Protein AF-A0AAP0KBB4-F1 (afdb_monomer)

Mean predicted aligned error: 8.84 Å

Radius of gyration: 19.15 Å; Cα contacts (8 Å, |Δi|>4): 94; chains: 1; bounding box: 36×29×58 Å

Organism: NCBI:txid152367

Foldseek 3Di:
DEAEDQPPCPVVRCLVVVCVVCPPHPDDYDHDQDQDPPPDDDPVRNVVVSNVDTPPWDKDKDWDFDPDPDDDRDPDIDIDMDTDD

Secondary structure (DSSP, 8-state):
-EEE--SSS-S---HHHHHHHHTTSS---EEE------SS--HHHHHHHHTT------EEEEEEE----SS-----EEEEEEE--

Structure (mmCIF, N/CA/C/O backbone):
data_AF-A0AAP0KBB4-F1
#
_entry.id   AF-A0AAP0KBB4-F1
#
loop_
_atom_site.group_PDB
_atom_site.id
_atom_site.type_symbol
_atom_site.label_atom_id
_atom_site.label_alt_id
_atom_site.label_comp_id
_atom_site.label_asym_id
_atom_site.label_entity_id
_atom_site.label_seq_id
_atom_site.pdbx_PDB_ins_code
_atom_site.Cartn_x
_atom_site.Cartn_y
_atom_site.Cartn_z
_atom_site.occupancy
_atom_site.B_iso_or_equiv
_atom_site.auth_seq_id
_atom_site.auth_comp_id
_atom_site.auth_asym_id
_atom_site.auth_atom_id
_atom_site.pdbx_PDB_model_num
ATOM 1 N N . MET A 1 1 ? -2.001 -4.326 0.432 1.00 94.69 1 MET A N 1
ATOM 2 C CA . MET A 1 1 ? -1.397 -3.138 -0.194 1.00 94.69 1 MET A CA 1
ATOM 3 C C . MET A 1 1 ? -1.273 -3.394 -1.681 1.00 94.69 1 MET A C 1
ATOM 5 O O . MET A 1 1 ? -0.742 -4.435 -2.045 1.00 94.69 1 MET A O 1
ATOM 9 N N . LEU A 1 2 ? -1.812 -2.499 -2.510 1.00 95.06 2 LEU A N 1
ATOM 10 C CA . LEU A 1 2 ? -1.677 -2.554 -3.966 1.00 95.06 2 LEU A CA 1
ATOM 11 C C . LEU A 1 2 ? -0.607 -1.538 -4.357 1.00 95.06 2 LEU A C 1
ATOM 13 O O . LEU A 1 2 ?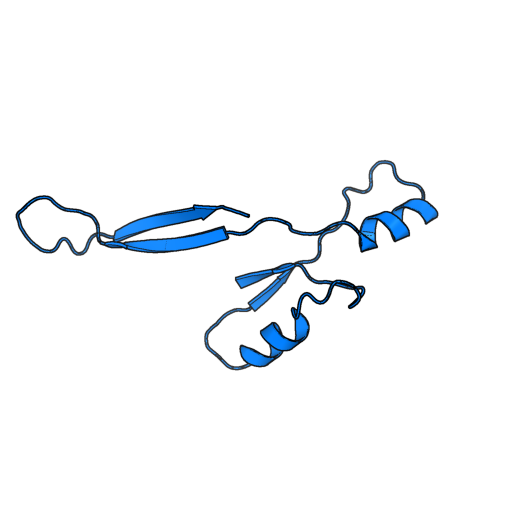 -0.806 -0.344 -4.144 1.00 95.06 2 LEU A O 1
ATOM 17 N N . VAL A 1 3 ? 0.525 -2.009 -4.868 1.00 93.94 3 VAL A N 1
ATOM 18 C CA . VAL A 1 3 ? 1.626 -1.144 -5.313 1.00 93.94 3 VAL A CA 1
ATOM 19 C C . VAL A 1 3 ? 1.877 -1.412 -6.778 1.00 93.94 3 VAL A C 1
ATOM 21 O O . VAL A 1 3 ? 1.821 -2.560 -7.215 1.00 93.94 3 VAL A O 1
ATOM 24 N N . TRP A 1 4 ? 2.121 -0.357 -7.545 1.00 91.56 4 TRP A N 1
ATOM 25 C CA . TRP A 1 4 ? 2.463 -0.507 -8.947 1.00 91.56 4 TRP A CA 1
ATOM 26 C C . TRP A 1 4 ? 3.726 -1.356 -9.121 1.00 91.56 4 TRP A C 1
ATOM 28 O O . TRP A 1 4 ? 4.737 -1.114 -8.465 1.00 91.56 4 TRP A O 1
ATOM 38 N N . HIS A 1 5 ? 3.645 -2.333 -10.019 1.00 88.88 5 HIS A N 1
ATOM 39 C CA . HIS A 1 5 ? 4.782 -3.157 -10.388 1.00 88.88 5 HIS A CA 1
ATOM 40 C C . HIS A 1 5 ? 5.608 -2.488 -11.491 1.00 88.88 5 HIS A C 1
ATOM 42 O O . HIS A 1 5 ? 5.163 -2.429 -12.643 1.00 88.88 5 HIS A O 1
ATOM 48 N N . ASP A 1 6 ? 6.811 -2.027 -11.150 1.00 83.94 6 ASP A N 1
ATOM 49 C CA . ASP A 1 6 ? 7.762 -1.528 -12.142 1.00 83.94 6 ASP A CA 1
ATOM 50 C C . ASP A 1 6 ? 8.489 -2.712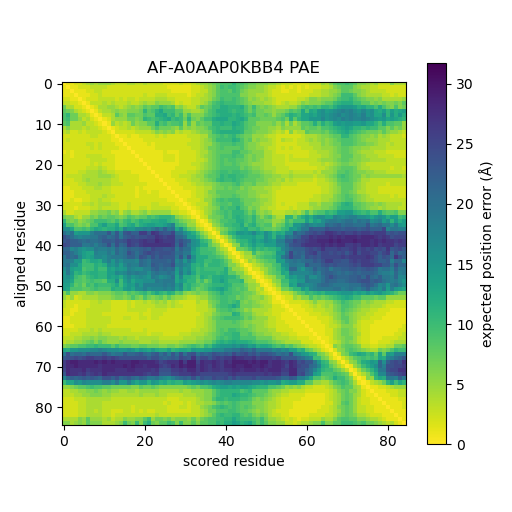 -12.790 1.00 83.94 6 ASP A C 1
ATOM 52 O O . ASP A 1 6 ? 9.415 -3.294 -12.230 1.00 83.94 6 ASP A O 1
ATOM 56 N N . ARG A 1 7 ? 8.075 -3.063 -14.010 1.00 79.50 7 ARG A N 1
ATOM 57 C CA . ARG A 1 7 ? 8.712 -4.133 -14.796 1.00 79.50 7 ARG A CA 1
ATOM 58 C C . ARG A 1 7 ? 10.079 -3.740 -15.365 1.00 79.50 7 ARG A C 1
ATOM 60 O O . ARG A 1 7 ? 10.757 -4.598 -15.920 1.00 79.50 7 ARG A O 1
ATOM 67 N N . THR A 1 8 ? 10.457 -2.463 -15.295 1.00 75.88 8 THR A N 1
ATOM 68 C CA . THR A 1 8 ? 11.696 -1.943 -15.894 1.00 75.88 8 THR A CA 1
ATOM 69 C C . THR A 1 8 ? 12.840 -1.813 -14.907 1.00 75.88 8 THR A C 1
ATOM 71 O O . THR A 1 8 ? 13.994 -1.834 -15.324 1.00 75.88 8 THR A O 1
ATOM 74 N N . SER A 1 9 ? 12.530 -1.647 -13.620 1.00 75.75 9 SER A N 1
ATOM 75 C CA . SER A 1 9 ? 13.490 -1.289 -12.569 1.00 75.75 9 SER A CA 1
ATOM 76 C C . SER A 1 9 ? 14.233 0.039 -12.810 1.00 75.75 9 SER A C 1
ATOM 78 O O . SER A 1 9 ? 15.219 0.322 -12.131 1.00 75.75 9 SER A O 1
ATOM 80 N N . ILE A 1 10 ? 13.783 0.876 -13.755 1.00 77.25 10 ILE A N 1
ATOM 81 C CA . ILE A 1 10 ? 14.431 2.154 -14.106 1.00 77.25 10 ILE A CA 1
ATOM 82 C C . ILE A 1 10 ? 13.857 3.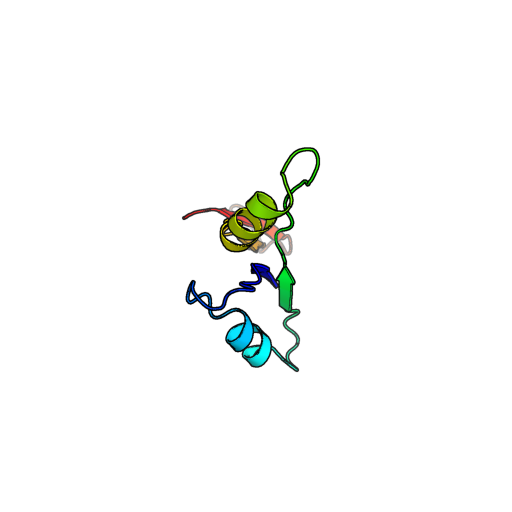307 -13.268 1.00 77.25 10 ILE A C 1
ATOM 84 O O . ILE A 1 10 ? 14.525 4.322 -13.069 1.00 77.25 10 ILE A O 1
ATOM 88 N N . MET A 1 11 ? 12.639 3.167 -12.732 1.00 80.12 11 MET A N 1
ATOM 89 C CA . MET A 1 11 ? 11.917 4.265 -12.072 1.00 80.12 11 MET A CA 1
ATOM 90 C C . MET A 1 11 ? 12.104 4.313 -10.552 1.00 80.12 11 MET A C 1
ATOM 92 O O . MET A 1 11 ? 11.466 5.120 -9.878 1.00 80.12 11 MET A O 1
ATOM 96 N N . ASN A 1 12 ? 13.021 3.499 -10.016 1.00 86.06 12 ASN A N 1
ATOM 97 C CA . ASN A 1 12 ? 13.452 3.522 -8.616 1.00 86.06 12 ASN A CA 1
ATOM 98 C C . ASN A 1 12 ? 12.283 3.433 -7.605 1.00 86.06 12 ASN A C 1
ATOM 100 O O . ASN A 1 12 ? 12.243 4.137 -6.593 1.00 86.06 12 ASN A O 1
ATOM 104 N N . THR A 1 13 ? 11.303 2.575 -7.897 1.00 87.31 13 THR A N 1
ATOM 105 C CA . THR A 1 13 ? 10.027 2.442 -7.166 1.00 87.31 13 THR A CA 1
ATOM 106 C C . THR A 1 13 ? 10.105 1.599 -5.894 1.00 87.31 13 THR A C 1
ATOM 108 O O . THR A 1 13 ? 9.223 1.708 -5.046 1.00 87.31 13 THR A O 1
ATOM 111 N N . HIS A 1 14 ? 11.158 0.792 -5.736 1.00 92.56 14 HIS A N 1
ATOM 112 C CA . HIS A 1 14 ? 11.376 -0.113 -4.600 1.00 92.56 14 HIS A CA 1
ATOM 113 C C . HIS A 1 14 ? 10.226 -1.113 -4.339 1.00 92.56 14 HIS A C 1
ATOM 115 O O . HIS A 1 14 ? 10.004 -1.530 -3.196 1.00 92.56 14 HIS A O 1
ATOM 121 N N . ASP A 1 15 ? 9.465 -1.496 -5.369 1.00 90.69 15 ASP A N 1
ATOM 122 C CA . ASP A 1 15 ? 8.343 -2.432 -5.244 1.00 90.69 15 ASP A CA 1
ATOM 123 C C . ASP A 1 15 ? 8.814 -3.829 -4.803 1.00 90.69 15 ASP A C 1
ATOM 125 O O . ASP A 1 15 ? 8.248 -4.399 -3.869 1.00 90.69 15 ASP A O 1
ATOM 129 N N . GLU A 1 16 ? 9.906 -4.339 -5.381 1.00 91.25 16 GLU A N 1
ATOM 130 C CA . GLU A 1 16 ? 10.490 -5.638 -5.011 1.00 91.25 16 GLU A CA 1
ATOM 131 C C . GLU A 1 16 ? 11.006 -5.665 -3.562 1.00 91.25 16 GLU A C 1
ATOM 133 O O . GLU A 1 16 ? 10.649 -6.558 -2.791 1.00 91.25 16 GLU A O 1
ATOM 138 N N . GLN A 1 17 ? 11.788 -4.663 -3.140 1.00 93.38 17 GLN A N 1
ATOM 139 C CA . GLN A 1 17 ? 12.300 -4.608 -1.765 1.00 93.38 17 GLN A CA 1
ATOM 140 C C . GLN A 1 17 ? 11.165 -4.498 -0.738 1.00 93.38 17 GLN A C 1
ATOM 142 O O . GLN A 1 17 ? 11.253 -5.073 0.348 1.00 93.38 17 GLN A O 1
ATOM 147 N N . THR A 1 18 ? 10.092 -3.778 -1.076 1.00 95.06 18 THR A N 1
ATOM 148 C CA . THR A 1 18 ? 8.925 -3.628 -0.197 1.00 95.06 18 THR A CA 1
ATOM 149 C C . THR A 1 18 ? 8.143 -4.935 -0.073 1.00 95.06 18 THR A C 1
ATOM 151 O O . THR A 1 18 ? 7.702 -5.282 1.023 1.00 95.06 18 THR A O 1
ATOM 154 N N . GLU A 1 19 ? 7.996 -5.694 -1.161 1.00 94.25 19 GLU A N 1
ATOM 155 C CA . GLU A 1 19 ? 7.400 -7.033 -1.111 1.00 94.25 19 GLU A CA 1
ATOM 156 C C . GLU A 1 19 ? 8.210 -7.960 -0.198 1.00 94.25 19 GLU A C 1
ATOM 158 O O . GLU A 1 19 ? 7.645 -8.606 0.687 1.00 94.25 19 GLU A O 1
ATOM 163 N N . MET A 1 20 ? 9.539 -7.976 -0.358 1.00 95.62 20 MET A N 1
ATOM 164 C CA . MET A 1 20 ? 10.430 -8.780 0.484 1.00 95.62 20 MET A CA 1
ATOM 165 C C . MET A 1 20 ? 10.345 -8.385 1.960 1.00 95.62 20 MET A C 1
ATOM 167 O O . MET A 1 20 ? 10.362 -9.261 2.821 1.00 95.62 20 MET A O 1
ATOM 171 N N . TYR A 1 21 ? 10.223 -7.089 2.256 1.00 97.06 21 TYR A N 1
ATOM 172 C CA . TYR A 1 21 ? 10.093 -6.584 3.623 1.00 97.06 21 TYR A CA 1
ATOM 173 C C . TYR A 1 21 ? 8.840 -7.115 4.336 1.00 97.06 21 TYR A C 1
ATOM 175 O O . TYR A 1 21 ? 8.899 -7.443 5.519 1.00 97.06 21 TYR A O 1
ATOM 183 N N . PHE A 1 22 ? 7.714 -7.227 3.625 1.00 97.69 22 PHE A N 1
ATOM 184 C CA . PHE A 1 22 ? 6.459 -7.735 4.190 1.00 97.69 22 PHE A CA 1
ATOM 185 C C . PHE A 1 22 ? 6.293 -9.255 4.073 1.00 97.69 22 PHE A C 1
ATOM 187 O O . PHE A 1 22 ? 5.330 -9.806 4.616 1.00 97.69 22 PHE A O 1
ATOM 194 N N . ASN A 1 23 ? 7.214 -9.949 3.405 1.00 95.94 23 ASN A N 1
ATOM 195 C CA . ASN A 1 23 ? 7.125 -11.389 3.218 1.00 95.94 23 ASN A CA 1
ATOM 196 C C . ASN A 1 23 ? 7.149 -12.133 4.566 1.00 95.94 23 ASN A C 1
ATOM 198 O O . ASN A 1 23 ? 8.028 -11.922 5.400 1.00 95.94 23 ASN A O 1
ATOM 202 N N . GLY A 1 24 ? 6.167 -13.010 4.784 1.00 96.50 24 GLY A N 1
ATOM 203 C CA . GLY A 1 24 ? 5.998 -13.741 6.045 1.00 96.50 24 GLY A CA 1
ATOM 204 C C . GLY A 1 24 ? 5.368 -12.937 7.191 1.00 96.50 24 GLY A C 1
ATOM 205 O O . GLY A 1 24 ? 5.237 -13.470 8.291 1.00 96.50 24 GLY A O 1
ATOM 206 N N . THR A 1 25 ? 4.957 -11.686 6.956 1.00 98.00 25 THR A N 1
ATOM 207 C CA . THR A 1 25 ? 4.141 -10.902 7.901 1.00 98.00 25 THR A CA 1
ATOM 208 C C . THR A 1 25 ? 2.641 -11.076 7.620 1.00 98.00 25 THR A C 1
ATOM 210 O O . THR A 1 25 ? 2.250 -11.646 6.604 1.00 98.00 25 THR A O 1
ATOM 213 N N . GLU A 1 26 ? 1.778 -10.544 8.489 1.00 98.06 26 GLU A N 1
ATOM 214 C CA . GLU A 1 26 ? 0.322 -10.492 8.251 1.00 98.06 26 GLU A CA 1
ATOM 215 C C . GLU A 1 26 ? -0.090 -9.396 7.245 1.00 98.06 26 GLU A C 1
ATOM 217 O O . GLU A 1 26 ? -1.265 -9.252 6.901 1.00 98.06 26 GLU A O 1
ATOM 222 N N . VAL A 1 27 ? 0.864 -8.597 6.752 1.00 97.50 27 VAL A N 1
ATOM 223 C CA . VAL A 1 27 ? 0.595 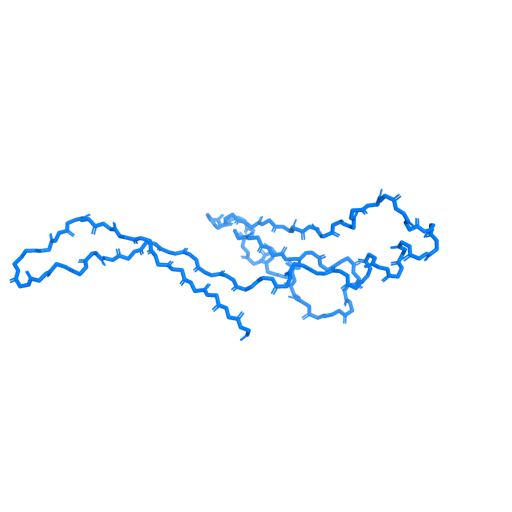-7.581 5.734 1.00 97.50 27 VAL A CA 1
ATOM 224 C C . VAL A 1 27 ? 0.516 -8.244 4.363 1.00 97.50 27 VAL A C 1
ATOM 226 O O . VAL A 1 27 ? 1.512 -8.678 3.793 1.00 97.50 27 VAL A O 1
ATOM 229 N N . HIS A 1 28 ? -0.681 -8.250 3.781 1.00 96.44 28 HIS A N 1
ATOM 230 C CA . HIS A 1 28 ? -0.886 -8.727 2.417 1.00 96.44 28 HIS A CA 1
ATOM 231 C C . HIS A 1 28 ? -0.412 -7.683 1.405 1.00 96.44 28 HIS A C 1
ATOM 233 O O . HIS A 1 28 ? -1.026 -6.621 1.267 1.00 96.44 28 HIS A O 1
ATOM 239 N N . TYR A 1 29 ? 0.650 -7.986 0.670 1.00 96.12 29 TYR A N 1
ATOM 240 C CA . TYR A 1 29 ? 1.210 -7.139 -0.379 1.00 96.12 29 TYR A CA 1
ATOM 241 C C . TYR A 1 29 ? 0.939 -7.747 -1.762 1.00 96.12 29 TYR A C 1
ATOM 243 O O . TYR A 1 29 ? 1.083 -8.952 -1.944 1.00 96.12 29 TYR A O 1
ATOM 251 N N . VAL A 1 30 ? 0.530 -6.925 -2.733 1.00 94.00 30 VAL A N 1
ATOM 252 C CA . VAL A 1 30 ? 0.282 -7.348 -4.118 1.00 94.00 30 VAL A CA 1
ATOM 253 C C . VAL A 1 30 ? 0.921 -6.350 -5.079 1.00 94.00 30 VAL A C 1
ATOM 255 O O . VAL A 1 30 ? 0.572 -5.163 -5.084 1.00 94.00 30 VAL A O 1
ATOM 258 N N . ARG A 1 31 ? 1.809 -6.861 -5.935 1.00 90.00 31 ARG A N 1
ATOM 259 C CA . ARG A 1 31 ? 2.344 -6.148 -7.099 1.00 90.00 31 ARG A CA 1
ATOM 260 C C . ARG A 1 31 ? 1.269 -6.047 -8.174 1.00 90.00 31 ARG A C 1
ATOM 262 O O . ARG A 1 31 ? 0.828 -7.054 -8.722 1.00 90.00 31 ARG A O 1
ATOM 269 N N . CYS A 1 32 ? 0.831 -4.828 -8.456 1.00 89.88 32 CYS A N 1
ATOM 270 C CA . CYS A 1 32 ? -0.245 -4.530 -9.387 1.00 89.88 32 CYS A CA 1
ATOM 271 C C . CYS A 1 32 ? 0.345 -4.052 -10.726 1.00 89.88 32 CYS A C 1
ATOM 273 O O . CYS A 1 32 ? 0.843 -2.923 -10.802 1.00 89.88 32 CYS A O 1
AT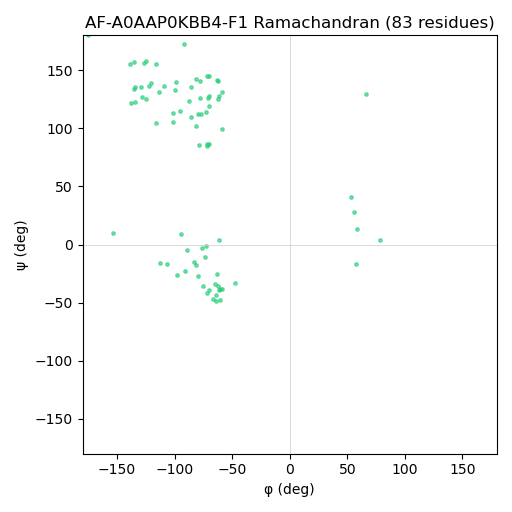OM 275 N N . PRO A 1 33 ? 0.334 -4.874 -11.789 1.00 82.88 33 PRO A N 1
ATOM 276 C CA . PRO A 1 33 ? 0.724 -4.413 -13.114 1.00 82.88 33 PRO A CA 1
ATOM 277 C C . PRO A 1 33 ? -0.322 -3.441 -13.677 1.00 82.88 33 PRO A C 1
ATOM 279 O O . PRO A 1 33 ? -1.522 -3.597 -13.444 1.00 82.88 33 PRO A O 1
ATOM 282 N N . SER A 1 34 ? 0.135 -2.438 -14.425 1.00 75.56 34 SER A N 1
ATOM 283 C CA . SER A 1 34 ? -0.731 -1.635 -15.291 1.00 75.56 34 SER A CA 1
ATOM 284 C C . SER A 1 34 ? -0.646 -2.237 -16.690 1.00 75.56 34 SER A C 1
ATOM 286 O O . SER A 1 34 ? 0.439 -2.284 -17.269 1.00 75.56 34 SER A O 1
ATOM 288 N N . GLU A 1 35 ? -1.749 -2.782 -17.199 1.00 69.38 35 GLU A N 1
ATOM 289 C CA . GLU A 1 35 ? -1.824 -3.219 -18.594 1.00 69.38 35 GLU A CA 1
ATOM 290 C C . GLU A 1 35 ? -2.551 -2.132 -19.398 1.00 69.38 35 GLU A C 1
ATOM 292 O O . GLU A 1 35 ? -3.585 -1.640 -18.941 1.00 69.38 35 GLU A O 1
ATOM 297 N N . PRO A 1 36 ? -2.028 -1.724 -20.566 1.00 64.75 36 PRO A N 1
ATOM 298 C CA . PRO A 1 36 ? -2.770 -0.862 -21.472 1.00 64.75 36 PRO A CA 1
ATOM 299 C C . PRO A 1 36 ? -4.031 -1.576 -21.971 1.00 64.75 36 PRO A C 1
ATOM 301 O O . PRO A 1 36 ? -3.993 -2.763 -22.301 1.00 64.75 36 PRO A O 1
ATOM 304 N N . ASP A 1 37 ? -5.134 -0.838 -22.096 1.00 62.50 37 ASP A N 1
ATOM 305 C CA . ASP A 1 37 ? -6.327 -1.312 -22.799 1.00 62.50 37 ASP A CA 1
ATOM 306 C C . ASP A 1 37 ? -6.017 -1.384 -24.307 1.00 62.50 37 ASP A C 1
ATOM 308 O O . ASP A 1 37 ? -6.206 -0.432 -25.070 1.00 62.50 37 ASP A O 1
ATOM 312 N N . CYS A 1 38 ? -5.463 -2.516 -24.746 1.00 57.44 38 CYS A N 1
ATOM 313 C CA . CYS A 1 38 ? -5.085 -2.769 -26.134 1.00 57.44 38 CYS A CA 1
ATOM 314 C C . CYS A 1 38 ? -6.326 -2.979 -27.017 1.00 57.44 38 CYS A C 1
ATOM 316 O O . CYS A 1 38 ? -6.721 -4.109 -27.299 1.00 57.44 38 CYS A O 1
ATOM 318 N N . ALA A 1 39 ? -6.919 -1.886 -27.501 1.00 54.66 39 ALA A N 1
ATOM 319 C CA . ALA A 1 39 ? -7.836 -1.924 -28.644 1.00 54.66 39 ALA A CA 1
ATOM 320 C C . ALA A 1 39 ? -7.223 -1.351 -29.937 1.00 54.66 39 ALA A C 1
ATOM 322 O O . ALA A 1 39 ? -7.765 -1.596 -31.013 1.00 54.66 39 ALA A O 1
ATOM 323 N N . SER A 1 40 ? -6.120 -0.590 -29.878 1.00 52.56 40 SER A N 1
ATOM 324 C CA . SER A 1 40 ? -5.684 0.185 -31.054 1.00 52.56 40 SER A CA 1
ATOM 325 C C . SER A 1 40 ? -4.195 0.515 -31.174 1.00 52.56 40 SER A C 1
ATOM 327 O O . SER A 1 40 ? -3.854 1.333 -32.029 1.00 52.5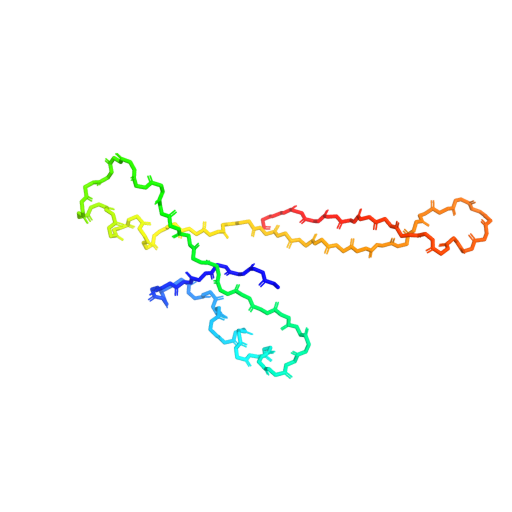6 40 SER A O 1
ATOM 329 N N . VAL A 1 41 ? -3.303 -0.047 -30.353 1.00 54.69 41 VAL A N 1
ATOM 330 C CA . VAL A 1 41 ? -1.871 0.278 -30.458 1.00 54.69 41 VAL A CA 1
ATOM 331 C C . VAL A 1 41 ? -1.107 -0.786 -31.240 1.00 54.69 41 VAL A C 1
ATOM 333 O O . VAL A 1 41 ? -1.400 -1.974 -31.179 1.00 54.69 41 VAL A O 1
ATOM 336 N N . SER A 1 42 ? -0.173 -0.329 -32.073 1.00 58.50 42 SER A N 1
ATOM 337 C CA . SER A 1 42 ? 0.701 -1.198 -32.857 1.00 58.50 42 SER A CA 1
ATOM 338 C C . SER A 1 42 ? 1.738 -1.872 -31.947 1.00 58.50 42 SER A C 1
ATOM 340 O O . SER A 1 42 ? 2.240 -1.235 -31.026 1.00 58.50 42 SER A O 1
ATOM 342 N N . PHE A 1 43 ? 2.118 -3.124 -32.236 1.00 57.91 43 PHE A N 1
ATOM 343 C CA . PHE A 1 43 ? 3.042 -3.936 -31.417 1.00 57.91 43 PHE A CA 1
ATOM 344 C C . PHE A 1 43 ? 4.342 -3.228 -30.984 1.00 57.91 43 PHE A C 1
ATOM 346 O O . PHE A 1 43 ? 4.882 -3.520 -29.920 1.00 57.91 43 PHE A O 1
ATOM 353 N N . LEU A 1 44 ? 4.882 -2.325 -31.811 1.00 54.62 44 LEU A N 1
ATOM 354 C CA . LEU A 1 44 ? 6.091 -1.562 -31.473 1.00 54.62 44 LEU A CA 1
ATOM 355 C C . LEU A 1 44 ? 5.803 -0.443 -30.464 1.00 54.62 44 LEU A C 1
ATOM 357 O O . LEU A 1 44 ? 6.616 -0.177 -29.588 1.00 54.62 44 LEU A O 1
ATOM 361 N N . GLN A 1 45 ? 4.630 0.172 -30.566 1.00 58.12 45 GLN A N 1
ATOM 362 C CA . GLN A 1 45 ? 4.172 1.261 -29.711 1.00 58.12 45 GLN A CA 1
ATOM 363 C C . GLN A 1 45 ? 3.647 0.736 -28.361 1.00 58.12 45 GLN A C 1
ATOM 365 O O . GLN A 1 45 ? 3.759 1.424 -27.350 1.00 58.12 45 GLN A O 1
ATOM 370 N N . ASP A 1 46 ? 3.159 -0.510 -28.320 1.00 57.59 46 ASP A N 1
ATOM 371 C CA . ASP A 1 46 ? 2.783 -1.208 -27.084 1.00 57.59 46 ASP A CA 1
ATOM 372 C C . ASP A 1 46 ? 3.959 -1.346 -26.106 1.00 57.59 46 ASP A C 1
ATOM 374 O O . ASP A 1 46 ? 3.771 -1.205 -24.899 1.00 57.59 46 ASP A O 1
ATOM 378 N N . ASN A 1 47 ? 5.180 -1.595 -26.596 1.00 59.59 47 ASN A N 1
ATOM 379 C CA . ASN A 1 47 ? 6.346 -1.754 -25.721 1.00 59.59 47 ASN A CA 1
ATOM 380 C C . ASN A 1 47 ? 6.700 -0.445 -25.000 1.00 59.59 47 ASN A C 1
ATOM 382 O O . ASN A 1 47 ? 6.838 -0.451 -23.778 1.00 59.59 47 ASN A O 1
ATOM 386 N N . ASP A 1 48 ? 6.758 0.681 -25.714 1.00 59.62 48 ASP A N 1
ATOM 387 C CA . ASP A 1 48 ? 7.055 1.993 -25.115 1.00 59.62 48 ASP A CA 1
ATOM 388 C C . ASP A 1 48 ? 5.961 2.448 -24.125 1.00 59.62 48 ASP A C 1
ATOM 390 O O . ASP A 1 48 ? 6.243 3.067 -23.094 1.00 59.62 48 ASP A O 1
ATOM 394 N N . ILE A 1 49 ? 4.698 2.098 -24.390 1.00 58.88 49 ILE A N 1
ATOM 395 C CA . ILE A 1 49 ? 3.563 2.415 -23.509 1.00 58.88 49 ILE A CA 1
ATOM 396 C C . ILE A 1 49 ? 3.591 1.567 -22.232 1.00 58.88 49 ILE A C 1
ATOM 398 O O . ILE A 1 49 ? 3.381 2.087 -21.136 1.00 58.88 49 ILE A O 1
ATOM 402 N N . ARG A 1 50 ? 3.908 0.271 -22.330 1.00 58.47 50 ARG A N 1
ATOM 403 C CA . ARG A 1 50 ? 3.997 -0.622 -21.159 1.00 58.47 50 ARG A CA 1
ATOM 404 C C . ARG A 1 50 ? 5.088 -0.211 -20.174 1.00 58.47 50 ARG A C 1
ATOM 406 O O . ARG A 1 50 ? 4.969 -0.512 -18.990 1.00 58.47 50 ARG A O 1
ATOM 413 N N . PHE A 1 51 ? 6.119 0.486 -20.644 1.00 62.22 51 PHE A N 1
ATOM 414 C CA . PHE A 1 51 ? 7.191 1.008 -19.797 1.00 62.22 51 PHE A CA 1
ATOM 415 C C . PHE A 1 51 ? 6.864 2.345 -19.125 1.00 62.22 51 PHE A C 1
ATOM 417 O O . PHE A 1 51 ? 7.540 2.721 -18.172 1.00 62.22 51 PHE A O 1
ATOM 424 N N . THR A 1 52 ? 5.830 3.057 -19.580 1.00 65.44 52 THR A N 1
ATOM 425 C CA . THR A 1 52 ? 5.486 4.399 -19.080 1.00 65.44 52 THR A CA 1
ATOM 426 C C . THR A 1 52 ? 4.161 4.451 -18.317 1.00 65.44 52 THR A C 1
ATOM 428 O O . THR A 1 52 ? 3.924 5.401 -17.568 1.00 65.44 52 THR A O 1
ATOM 431 N N . LEU A 1 53 ? 3.307 3.429 -18.442 1.00 73.44 53 LEU A N 1
ATOM 432 C CA . LEU A 1 53 ? 2.061 3.329 -17.683 1.00 73.44 53 LEU A CA 1
ATOM 433 C C . LEU A 1 53 ? 2.293 2.865 -16.242 1.00 73.44 53 LEU A C 1
ATOM 435 O O . LEU A 1 53 ? 2.837 1.792 -15.981 1.00 73.44 53 LEU A O 1
ATOM 439 N N . ASN A 1 54 ? 1.782 3.655 -15.299 1.00 81.31 54 ASN A N 1
ATOM 440 C CA . ASN A 1 54 ? 1.844 3.371 -13.872 1.00 81.31 54 ASN A CA 1
ATOM 441 C C . ASN A 1 54 ? 0.457 3.421 -13.216 1.00 81.31 54 ASN A C 1
ATOM 443 O O . ASN A 1 54 ? -0.456 4.095 -13.696 1.00 81.31 54 ASN A O 1
ATOM 447 N N . HIS A 1 55 ? 0.296 2.722 -12.086 1.00 87.94 55 HIS A N 1
ATOM 448 C CA . HIS A 1 55 ? -0.814 3.015 -11.172 1.00 87.94 55 HIS A CA 1
ATOM 449 C C . HIS A 1 55 ? -0.432 4.250 -10.346 1.00 87.94 55 HIS A C 1
ATOM 451 O O . HIS A 1 55 ? 0.118 4.126 -9.256 1.00 87.94 55 HIS A O 1
ATOM 457 N N . HIS A 1 56 ? -0.690 5.456 -10.868 1.00 92.06 56 HIS A N 1
ATOM 458 C CA . HIS A 1 56 ? -0.266 6.724 -10.239 1.00 92.06 56 HIS A CA 1
ATOM 459 C C . HIS A 1 56 ? -1.050 7.122 -8.972 1.00 92.06 56 HIS A C 1
ATOM 461 O O . HIS A 1 56 ? -0.802 8.180 -8.378 1.00 92.06 56 HIS A O 1
ATOM 467 N N . GLN A 1 57 ? -2.040 6.316 -8.588 1.00 93.50 57 GLN A N 1
ATOM 468 C CA . GLN A 1 57 ? -2.934 6.578 -7.468 1.00 93.50 57 GLN A CA 1
ATOM 469 C C . GLN A 1 57 ? -2.179 6.456 -6.140 1.00 93.50 57 GLN A C 1
ATOM 471 O O . GLN A 1 57 ? -1.548 5.440 -5.866 1.00 93.50 57 GLN A O 1
ATOM 476 N N . LYS A 1 58 ? -2.279 7.481 -5.289 1.00 96.62 58 LYS A N 1
ATOM 477 C CA . LYS A 1 58 ? -1.709 7.482 -3.935 1.00 96.62 58 LYS A CA 1
ATOM 478 C C . LYS A 1 58 ? -2.868 7.576 -2.956 1.00 96.62 58 LYS A C 1
ATOM 480 O O . LYS A 1 58 ? -3.517 8.618 -2.856 1.00 96.62 58 LYS A O 1
ATOM 485 N N . ILE A 1 59 ? -3.187 6.451 -2.321 1.00 97.56 59 ILE A N 1
ATOM 486 C CA . ILE A 1 59 ? -4.416 6.279 -1.547 1.00 97.56 59 ILE A CA 1
ATOM 487 C C . ILE A 1 59 ? -4.096 5.615 -0.210 1.00 97.56 59 ILE A C 1
ATOM 489 O O . ILE A 1 59 ? -3.387 4.611 -0.163 1.00 97.56 59 ILE A O 1
ATOM 493 N N . VAL A 1 60 ? -4.688 6.132 0.867 1.00 97.88 60 VAL A N 1
ATOM 494 C CA . VAL A 1 60 ? -4.748 5.457 2.171 1.00 97.88 60 VAL A CA 1
ATOM 495 C C . VAL A 1 60 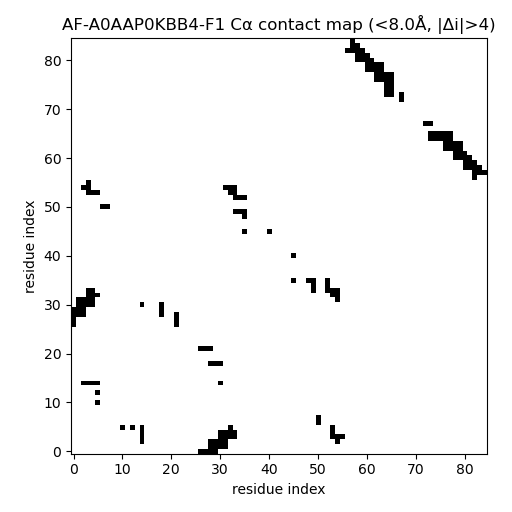? -6.197 5.439 2.636 1.00 97.88 60 VAL A C 1
ATOM 497 O O . VAL A 1 60 ? -6.844 6.482 2.678 1.00 97.88 60 VAL A O 1
ATOM 500 N N . ILE A 1 61 ? -6.715 4.262 2.983 1.00 97.94 61 ILE A N 1
ATOM 501 C CA . ILE A 1 61 ? -8.075 4.088 3.505 1.00 97.94 61 ILE A CA 1
ATOM 502 C C . ILE A 1 61 ? -7.969 3.368 4.841 1.00 97.94 61 ILE A C 1
ATOM 504 O O . ILE A 1 61 ? -7.369 2.299 4.919 1.00 97.94 61 ILE A O 1
ATOM 508 N N . VAL A 1 62 ? -8.544 3.961 5.884 1.00 97.75 62 VAL A N 1
ATOM 509 C CA . VAL A 1 62 ? -8.511 3.430 7.252 1.00 97.75 62 VAL A CA 1
ATOM 510 C C . VAL A 1 62 ? -9.865 3.591 7.922 1.00 97.75 62 VAL A C 1
ATOM 512 O O . VAL A 1 62 ? -10.639 4.491 7.583 1.00 97.75 62 VAL A O 1
ATOM 515 N N . ASP A 1 63 ? -10.149 2.749 8.908 1.00 95.56 63 ASP A N 1
ATOM 516 C CA . ASP A 1 63 ? -11.219 3.016 9.853 1.00 95.56 63 ASP A CA 1
ATOM 517 C C . ASP A 1 63 ? -10.728 3.977 10.954 1.00 95.56 63 ASP A C 1
ATOM 519 O O . ASP A 1 63 ? -9.587 3.936 11.409 1.00 95.56 63 ASP A O 1
ATOM 523 N N . SER A 1 64 ? -11.596 4.886 11.382 1.00 92.44 64 SER A N 1
ATOM 524 C CA . SER A 1 64 ? -11.319 5.897 12.401 1.00 92.44 64 SER A CA 1
ATOM 525 C C . SER A 1 64 ? -12.480 5.973 13.383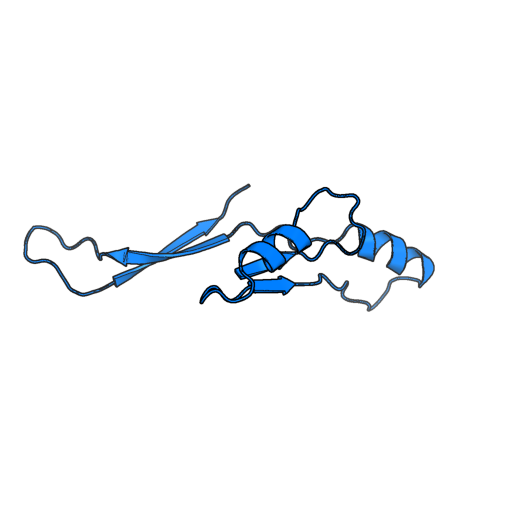 1.00 92.44 64 SER A C 1
ATOM 527 O O . SER A 1 64 ? -13.606 5.588 13.064 1.00 92.44 64 SER A O 1
ATOM 529 N N . GLU A 1 65 ? -12.225 6.459 14.592 1.00 90.56 65 GLU A N 1
ATOM 530 C CA . GLU A 1 65 ? -13.272 6.631 15.594 1.00 90.56 65 GLU A CA 1
ATOM 531 C C . GLU A 1 65 ? -14.331 7.634 15.114 1.00 90.56 65 GLU A C 1
ATOM 533 O O . GLU A 1 65 ? -14.038 8.637 14.446 1.00 90.56 65 GLU A O 1
ATOM 538 N N . MET A 1 66 ? -15.595 7.334 15.413 1.00 88.12 66 MET A N 1
ATOM 539 C CA . MET A 1 66 ? -16.686 8.255 15.140 1.00 88.12 66 MET A CA 1
ATOM 540 C C . MET A 1 66 ? -16.601 9.441 16.104 1.00 88.12 66 MET A C 1
ATOM 542 O O . MET A 1 66 ? -16.599 9.258 17.316 1.00 88.12 66 MET A O 1
ATOM 546 N N . LEU A 1 67 ? -16.582 10.663 15.569 1.00 76.06 67 LEU A N 1
ATOM 547 C CA . LEU A 1 67 ? -16.624 11.882 16.376 1.00 76.06 67 LEU A CA 1
ATOM 548 C C . LEU A 1 67 ? -18.040 12.045 16.957 1.00 76.06 67 LEU A C 1
ATOM 550 O O . LEU A 1 67 ? -18.903 12.661 16.335 1.00 76.06 67 LEU A O 1
ATOM 554 N N . SER A 1 68 ? -18.319 11.441 18.113 1.00 66.56 68 SER A N 1
ATOM 555 C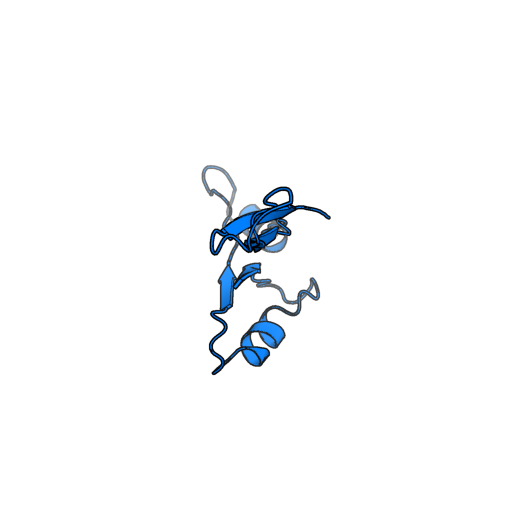 CA . SER A 1 68 ? -19.570 11.660 18.846 1.00 66.56 68 SER A CA 1
ATOM 556 C C . SER A 1 68 ? -19.422 12.856 19.784 1.00 66.56 68 SER A C 1
ATOM 558 O O . SER A 1 68 ? -18.530 12.889 20.628 1.00 66.56 68 SER A O 1
ATOM 560 N N . GLY A 1 69 ? -20.299 13.851 19.640 1.00 60.19 69 GLY A N 1
ATOM 561 C CA . GLY A 1 69 ? -20.331 15.013 20.523 1.00 60.19 69 GLY A CA 1
ATOM 562 C C . GLY A 1 69 ? -20.635 14.631 21.976 1.00 60.19 69 GLY A C 1
ATOM 563 O O . GLY A 1 69 ? -21.656 14.011 22.248 1.00 60.19 69 GLY A O 1
ATOM 564 N N . ILE A 1 70 ? -19.744 15.042 22.883 1.00 59.53 70 ILE A N 1
ATOM 565 C CA . ILE A 1 70 ? -19.889 15.251 24.342 1.00 59.53 70 ILE A CA 1
ATOM 566 C C . ILE A 1 70 ? -20.347 14.070 25.227 1.00 59.53 70 ILE A C 1
ATOM 568 O O . ILE A 1 70 ? -20.071 14.111 26.424 1.00 59.53 70 ILE A O 1
ATOM 572 N N . SER A 1 71 ? -20.928 12.977 24.736 1.00 56.47 71 SER A N 1
ATOM 573 C CA . SER A 1 71 ? -21.282 11.852 25.613 1.00 56.47 71 SER A CA 1
ATOM 574 C C . SER A 1 71 ? -20.959 10.484 25.020 1.00 56.47 71 SER A C 1
ATOM 576 O O . SER A 1 71 ? -21.486 10.071 23.991 1.00 56.47 71 SER A O 1
ATOM 578 N N . SER A 1 72 ? -20.129 9.754 25.773 1.00 56.34 72 SER A N 1
ATOM 579 C CA . SER A 1 72 ? -19.777 8.329 25.662 1.00 56.34 72 SER A CA 1
ATOM 580 C C . SER A 1 72 ? -18.990 7.897 24.417 1.00 56.34 72 SER A C 1
ATOM 582 O O . SER A 1 72 ? -19.379 8.166 23.287 1.00 56.34 72 SER A O 1
ATOM 584 N N . SER A 1 73 ? -17.884 7.175 24.643 1.00 60.50 73 SER A N 1
ATOM 585 C CA . SER A 1 73 ? -17.080 6.537 23.596 1.00 60.50 73 SER A CA 1
ATOM 586 C C . SER A 1 73 ? -17.944 5.564 22.795 1.00 60.50 73 SER A C 1
ATOM 588 O O . SER A 1 73 ? -18.258 4.440 23.196 1.00 60.50 73 SER A O 1
ATOM 590 N N . SER A 1 74 ? -18.398 6.026 21.638 1.00 67.50 74 SER A N 1
ATOM 591 C CA . SER A 1 74 ? -19.139 5.192 20.715 1.00 67.50 74 SER A CA 1
ATOM 592 C C . SER A 1 74 ? -18.169 4.170 20.127 1.00 67.50 74 SER A C 1
ATOM 594 O O . SER A 1 74 ? -17.234 4.538 19.426 1.00 67.50 74 SER A O 1
ATOM 596 N N . LYS A 1 75 ? -18.411 2.866 20.330 1.00 80.38 75 LYS A N 1
ATOM 597 C CA . LYS A 1 75 ? -17.665 1.777 19.652 1.00 80.38 75 LYS A CA 1
ATOM 598 C C . LYS A 1 75 ? -17.818 1.795 18.116 1.00 80.38 75 LYS A C 1
ATOM 600 O O . LYS A 1 75 ? -17.353 0.883 17.438 1.00 80.38 75 LYS A O 1
ATOM 605 N N . LYS A 1 76 ? -18.516 2.788 17.554 1.00 86.62 76 LYS A N 1
ATOM 606 C CA . LYS A 1 76 ? -18.726 2.949 16.116 1.00 86.62 76 LYS A CA 1
ATOM 607 C C . LYS A 1 76 ? -17.475 3.529 15.456 1.00 86.62 76 LYS A C 1
ATOM 609 O O . LYS A 1 76 ? -16.837 4.443 15.975 1.00 86.62 76 LYS A O 1
ATOM 614 N N . ARG A 1 77 ? -17.172 3.018 14.266 1.00 90.81 77 ARG A N 1
ATOM 615 C CA . ARG A 1 77 ? -16.053 3.444 13.418 1.00 90.81 77 ARG A CA 1
ATOM 616 C C . ARG A 1 77 ? -16.596 4.041 12.120 1.00 90.81 77 ARG A C 1
ATOM 618 O O . ARG A 1 77 ? -17.711 3.723 11.708 1.00 90.81 77 ARG A O 1
ATOM 625 N N . ARG A 1 78 ? -15.817 4.908 11.483 1.00 92.12 78 ARG A N 1
ATOM 626 C CA . ARG A 1 78 ? -16.087 5.508 10.167 1.00 92.12 78 ARG A CA 1
ATOM 627 C C . ARG A 1 78 ? -14.911 5.255 9.233 1.00 92.12 78 ARG A C 1
ATOM 629 O O . ARG A 1 78 ? -13.800 5.067 9.710 1.00 92.12 78 ARG A O 1
ATOM 636 N N . ILE A 1 79 ? -15.134 5.315 7.926 1.00 96.38 79 ILE A N 1
ATOM 637 C CA . ILE A 1 79 ? -14.050 5.238 6.941 1.00 96.38 79 ILE A CA 1
ATOM 638 C C . ILE A 1 79 ? -13.469 6.634 6.711 1.00 96.38 79 ILE A C 1
ATOM 640 O O . ILE A 1 79 ? -14.209 7.612 6.582 1.00 96.38 79 ILE A O 1
ATOM 644 N N . VAL A 1 80 ? -12.144 6.725 6.677 1.00 96.88 80 VAL A N 1
ATOM 645 C CA . VAL A 1 80 ? -11.388 7.924 6.310 1.00 96.88 80 VAL A CA 1
ATOM 646 C C . VAL A 1 80 ? -10.487 7.571 5.139 1.00 96.88 80 VAL A C 1
ATOM 648 O O . VAL A 1 80 ? -9.863 6.510 5.124 1.00 96.88 80 VAL A O 1
ATOM 651 N N . SER A 1 81 ? -10.432 8.458 4.150 1.00 97.94 81 SER A N 1
ATOM 652 C CA . SER A 1 81 ? -9.659 8.254 2.931 1.00 97.94 81 SER A CA 1
ATOM 653 C C . SER A 1 81 ? -8.772 9.461 2.663 1.00 97.94 81 SER A C 1
ATOM 655 O O . SER A 1 81 ? -9.221 10.601 2.768 1.00 97.94 81 SER A O 1
ATOM 657 N N . PHE A 1 82 ? -7.522 9.193 2.310 1.00 98.06 82 PHE A N 1
ATOM 658 C CA . PHE A 1 82 ? -6.535 10.176 1.892 1.00 98.06 82 PHE A CA 1
ATOM 659 C C . PHE A 1 82 ? -6.217 9.932 0.423 1.00 98.06 82 PHE A C 1
ATOM 661 O O . PHE A 1 82 ? -5.952 8.796 0.031 1.00 98.06 82 PHE A O 1
ATOM 668 N N . VAL A 1 83 ? -6.252 10.999 -0.371 1.00 97.94 83 VAL A N 1
ATOM 669 C CA . VAL A 1 83 ? -5.870 11.015 -1.786 1.00 97.94 83 VAL A CA 1
ATOM 670 C C . VAL A 1 83 ? -5.020 12.263 -1.997 1.00 97.94 83 VAL A C 1
ATOM 672 O O . VAL A 1 83 ? -5.377 13.331 -1.502 1.00 97.94 83 VAL A O 1
ATOM 675 N N . GLY A 1 84 ? -3.893 12.142 -2.692 1.00 95.94 84 GLY A N 1
ATOM 676 C CA . GLY A 1 84 ? -2.959 13.254 -2.873 1.00 95.94 84 GLY A CA 1
ATOM 677 C C . GLY A 1 84 ? -1.802 12.916 -3.805 1.00 95.94 84 GLY A C 1
ATOM 678 O O . GLY A 1 84 ? -1.754 11.817 -4.351 1.00 95.94 84 GLY A O 1
ATOM 679 N N . GLY A 1 85 ? -0.914 13.887 -4.014 1.00 90.88 85 GLY A N 1
ATOM 680 C CA . GLY A 1 85 ? 0.324 13.775 -4.790 1.00 90.88 85 GLY A CA 1
ATOM 681 C C . GLY A 1 85 ? 1.530 13.709 -3.878 1.00 90.88 85 GLY A C 1
ATOM 682 O O . GLY A 1 85 ? 1.548 14.521 -2.928 1.00 90.88 85 GLY A O 1
#

Solvent-accessible surface area (backbone atoms only — not comparable to full-atom values): 5717 Å² total; per-residue (Å²): 84,83,43,48,48,71,90,76,74,77,81,75,76,58,50,67,63,51,49,60,70,37,58,94,53,92,58,64,73,43,78,39,73,52,76,79,87,82,82,82,69,54,81,76,56,45,56,64,46,57,76,69,52,68,60,83,77,47,75,49,77,46,78,39,78,49,90,63,80,96,63,72,93,58,94,51,68,39,82,47,76,47,76,65,133

Sequence (85 aa):
MLVWHDRTSIMNTHDEQTEMYFNGTEVHYVRCPSEPDCASVSFLQDNDIRFTLNHHQKIVIVDSEMLSGISSSSKKRRIVSFVGG

InterPro domains:
  IPR001736 Phospholipase D/Transphosphatidylase [PS50035] (51-85)
  IPR015679 Phospholipase D family [PTHR18896] (1-85)

pLDDT: mean 81.71, std 15.53, range [52.56, 98.06]